Protein AF-A0A7C2M0R4-F1 (afdb_monomer_lite)

Radius of gyration: 17.93 Å; chains: 1; bounding box: 37×14×55 Å

Foldseek 3Di:
DPVVLVVLLVVLLVVLCVVCVVCVVVDDPVRNVVSNVVSNVVSVVSVVVVVCCQPPVVHDDVNHRDDPDPDDPPDDDD

Secondary structure (DSSP, 8-state):
--HHHHHHHHHHHHHHHHHHHHTTTTS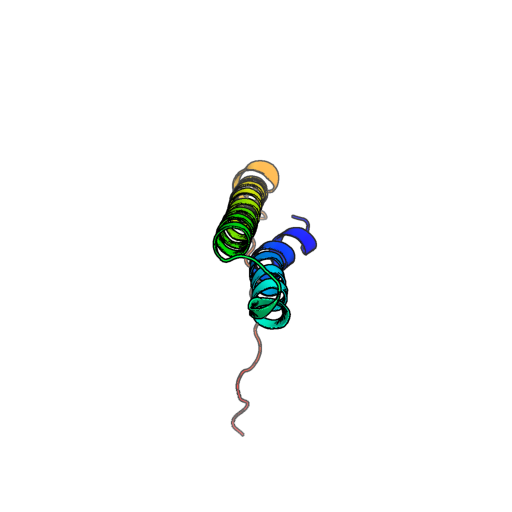-HHHHHHHHHHHHHHHHHHHHHHHHIIIIII--BTTB--------------

Sequence (78 aa):
MNLINLLLIPAIPLTVFLILGIFSHKIKPAVSGVVGVAGLATSTLLSYYTAWQYFFVQGKLDGVYQTFVEKITWMRFT

Structure (mmCIF, N/CA/C/O backbone):
data_AF-A0A7C2M0R4-F1
#
_entry.id   AF-A0A7C2M0R4-F1
#
loop_
_atom_site.group_PDB
_atom_site.id
_atom_site.type_symbol
_atom_site.label_atom_id
_atom_site.label_alt_id
_atom_site.label_comp_id
_atom_site.label_asym_id
_atom_site.label_entity_id
_atom_site.label_seq_id
_atom_site.pdbx_PDB_ins_code
_atom_site.Cartn_x
_atom_site.Cartn_y
_atom_site.Cartn_z
_atom_site.occupancy
_atom_site.B_iso_or_equiv
_atom_site.auth_seq_id
_atom_site.auth_comp_id
_atom_site.auth_asym_id
_atom_site.auth_atom_id
_atom_site.pdbx_PDB_model_num
ATOM 1 N N . MET A 1 1 ? -13.375 -5.838 9.424 1.00 68.50 1 MET A N 1
ATOM 2 C CA . MET A 1 1 ? -12.512 -5.606 8.247 1.00 68.50 1 MET A CA 1
ATOM 3 C C . MET A 1 1 ? -11.747 -6.875 7.934 1.00 68.50 1 MET A C 1
ATOM 5 O O . MET A 1 1 ? -11.361 -7.556 8.874 1.00 68.50 1 MET A O 1
ATOM 9 N N . ASN A 1 2 ? -11.511 -7.195 6.661 1.00 79.00 2 ASN A N 1
ATOM 10 C CA . ASN A 1 2 ? -10.647 -8.324 6.318 1.00 79.00 2 ASN A CA 1
ATOM 11 C C . ASN A 1 2 ? -9.175 -7.881 6.384 1.00 79.00 2 ASN A C 1
ATOM 13 O O . ASN A 1 2 ? -8.791 -6.951 5.673 1.00 79.00 2 ASN A O 1
ATOM 17 N N . LEU A 1 3 ? -8.372 -8.523 7.239 1.00 83.25 3 LEU A N 1
ATOM 18 C CA . LEU A 1 3 ? -6.960 -8.176 7.456 1.00 83.25 3 LEU A CA 1
ATOM 19 C C . LEU A 1 3 ? -6.139 -8.281 6.163 1.00 83.25 3 LEU A C 1
ATOM 21 O O . LEU A 1 3 ? -5.208 -7.507 5.951 1.00 83.25 3 LEU A O 1
ATOM 25 N N . ILE A 1 4 ? -6.542 -9.181 5.261 1.00 87.56 4 ILE A N 1
ATOM 26 C CA . ILE A 1 4 ? -5.894 -9.367 3.962 1.00 87.56 4 ILE A CA 1
ATOM 27 C C . ILE A 1 4 ? -5.877 -8.066 3.140 1.00 87.56 4 ILE A C 1
ATOM 29 O O . ILE A 1 4 ? -4.868 -7.744 2.522 1.00 87.56 4 ILE A O 1
ATOM 33 N N . ASN A 1 5 ? -6.950 -7.264 3.190 1.00 87.50 5 ASN A N 1
ATOM 34 C CA . ASN A 1 5 ? -7.056 -6.025 2.416 1.00 87.50 5 ASN A CA 1
ATOM 35 C C . ASN A 1 5 ? -6.081 -4.964 2.929 1.00 87.50 5 ASN A C 1
ATOM 37 O O . ASN A 1 5 ? -5.495 -4.239 2.134 1.00 87.50 5 ASN A O 1
ATOM 41 N N . LEU A 1 6 ? -5.878 -4.904 4.249 1.00 89.25 6 LEU A N 1
ATOM 42 C CA . LEU A 1 6 ? -4.930 -3.980 4.866 1.00 89.25 6 LEU A CA 1
ATOM 43 C C . LEU A 1 6 ? -3.488 -4.320 4.469 1.00 89.25 6 LEU A C 1
ATOM 45 O O . LEU A 1 6 ? -2.715 -3.422 4.151 1.00 89.25 6 LEU A O 1
ATOM 49 N N . LEU A 1 7 ? -3.143 -5.610 4.437 1.00 92.75 7 LEU A N 1
ATOM 50 C CA . LEU A 1 7 ? -1.816 -6.082 4.026 1.00 92.75 7 LEU A CA 1
ATOM 51 C C . LEU A 1 7 ? -1.558 -5.886 2.526 1.00 92.75 7 LEU A C 1
ATOM 53 O O . LEU A 1 7 ? -0.423 -5.634 2.123 1.00 92.75 7 LEU A O 1
ATOM 57 N N . LEU A 1 8 ? -2.601 -5.963 1.696 1.00 93.69 8 LEU A N 1
ATOM 58 C CA . LEU A 1 8 ? -2.492 -5.753 0.252 1.00 93.69 8 LEU A CA 1
ATOM 59 C C . LEU A 1 8 ? -2.138 -4.304 -0.120 1.00 93.69 8 LEU A C 1
ATOM 61 O O . LEU A 1 8 ? -1.454 -4.102 -1.121 1.00 93.69 8 LEU A O 1
ATOM 65 N N . ILE A 1 9 ? -2.533 -3.309 0.684 1.00 95.06 9 ILE A N 1
ATOM 66 C CA . ILE A 1 9 ? -2.242 -1.886 0.423 1.00 95.06 9 ILE A CA 1
ATOM 67 C C . ILE A 1 9 ? -0.737 -1.635 0.212 1.00 95.06 9 ILE A C 1
ATOM 69 O O . ILE A 1 9 ? -0.397 -1.090 -0.839 1.00 95.06 9 ILE A O 1
ATOM 73 N N . PRO A 1 10 ? 0.175 -2.024 1.130 1.00 95.38 10 PRO A N 1
ATOM 74 C CA . PRO A 1 10 ? 1.618 -1.895 0.915 1.00 95.38 10 PRO A CA 1
ATOM 75 C C . PRO A 1 10 ? 2.207 -3.014 0.047 1.00 95.38 10 PRO A C 1
ATOM 77 O O . PRO A 1 10 ? 3.206 -2.786 -0.638 1.00 95.38 10 PRO A O 1
ATOM 80 N N . ALA A 1 11 ? 1.607 -4.210 0.041 1.00 96.62 11 ALA A N 1
ATOM 81 C CA . ALA A 1 11 ? 2.127 -5.323 -0.748 1.00 96.62 11 ALA A CA 1
ATOM 82 C C . ALA A 1 11 ? 2.035 -5.054 -2.257 1.00 96.62 11 ALA A C 1
ATOM 84 O O . ALA A 1 11 ? 2.979 -5.366 -2.974 1.00 96.62 11 ALA A O 1
ATOM 85 N N . ILE A 1 12 ? 0.956 -4.426 -2.743 1.00 96.88 12 ILE A N 1
ATOM 86 C CA . ILE A 1 12 ? 0.781 -4.126 -4.173 1.00 96.88 12 ILE A CA 1
ATOM 87 C C . ILE A 1 12 ? 1.908 -3.214 -4.707 1.00 96.88 12 ILE A C 1
ATOM 89 O O . ILE A 1 12 ? 2.590 -3.628 -5.648 1.00 96.88 12 ILE A O 1
ATOM 93 N N . PRO A 1 13 ? 2.184 -2.023 -4.126 1.00 96.38 13 PRO A N 1
ATOM 94 C CA . PRO A 1 13 ? 3.309 -1.187 -4.537 1.00 96.38 13 PRO A CA 1
ATOM 95 C C . PRO A 1 13 ? 4.653 -1.907 -4.437 1.00 96.38 13 PRO A C 1
ATOM 97 O O . PRO A 1 13 ? 5.482 -1.755 -5.330 1.00 96.38 13 PRO A O 1
ATOM 100 N N . LEU A 1 14 ? 4.863 -2.719 -3.395 1.00 97.38 14 LEU A N 1
ATOM 101 C CA . LEU A 1 14 ? 6.093 -3.491 -3.229 1.00 97.38 14 LEU A CA 1
ATOM 102 C C . LEU A 1 14 ? 6.272 -4.521 -4.353 1.00 97.38 14 LEU A C 1
ATOM 104 O O . LEU A 1 14 ? 7.352 -4.624 -4.930 1.00 97.38 14 LEU A O 1
ATOM 108 N N . THR A 1 15 ? 5.223 -5.264 -4.703 1.00 96.81 15 THR A N 1
ATOM 109 C CA . THR A 1 15 ? 5.258 -6.230 -5.807 1.00 96.81 15 THR A CA 1
ATOM 110 C C . THR A 1 15 ? 5.489 -5.532 -7.144 1.00 96.81 15 THR A C 1
ATOM 112 O O . THR A 1 15 ? 6.321 -5.983 -7.929 1.00 96.81 15 THR A O 1
ATOM 115 N N . VAL A 1 16 ? 4.813 -4.409 -7.394 1.00 96.44 16 VAL A N 1
ATOM 116 C CA . VAL A 1 16 ? 5.008 -3.605 -8.611 1.00 96.44 16 VAL A CA 1
ATOM 117 C C . VAL A 1 16 ? 6.442 -3.083 -8.689 1.00 96.44 16 VAL A C 1
ATOM 119 O O . VAL A 1 16 ? 7.078 -3.201 -9.735 1.00 96.44 16 VAL A O 1
ATOM 122 N N . PHE A 1 17 ? 6.985 -2.592 -7.575 1.00 95.75 17 PHE A N 1
ATOM 123 C CA . PHE A 1 17 ? 8.380 -2.180 -7.468 1.00 95.75 17 PHE A CA 1
ATOM 124 C C . PHE A 1 17 ? 9.346 -3.332 -7.767 1.00 95.75 17 PHE A C 1
ATOM 126 O O . PHE A 1 17 ? 10.263 -3.155 -8.564 1.00 95.75 17 PHE A O 1
ATOM 133 N N . LEU A 1 18 ? 9.137 -4.519 -7.188 1.00 96.56 18 LEU A N 1
ATOM 134 C CA . LEU A 1 18 ? 9.996 -5.682 -7.427 1.00 96.56 18 LEU A CA 1
ATOM 135 C C . LEU A 1 18 ? 9.962 -6.120 -8.893 1.00 96.56 18 LEU A C 1
ATOM 137 O O . LEU A 1 18 ? 11.014 -6.341 -9.488 1.00 96.56 18 LEU A O 1
ATOM 141 N N . ILE A 1 19 ? 8.775 -6.201 -9.499 1.00 94.88 19 ILE A N 1
ATOM 142 C CA . ILE A 1 19 ? 8.629 -6.587 -10.908 1.00 94.88 19 ILE A CA 1
ATOM 143 C C . ILE A 1 19 ? 9.329 -5.565 -11.810 1.00 94.88 19 ILE A C 1
ATOM 145 O O . ILE A 1 19 ? 10.160 -5.935 -12.639 1.00 94.88 19 ILE A O 1
ATOM 149 N N . LEU A 1 20 ? 9.036 -4.275 -11.644 1.00 95.31 20 LEU A N 1
ATOM 150 C CA . LEU A 1 20 ? 9.626 -3.234 -12.486 1.00 95.31 20 LEU A CA 1
ATOM 151 C C . LEU A 1 20 ? 11.131 -3.070 -12.240 1.00 95.31 20 LEU A C 1
ATOM 153 O O . LEU A 1 20 ? 11.874 -2.829 -13.188 1.00 95.31 20 LEU A O 1
ATOM 157 N N . GLY A 1 21 ? 11.590 -3.243 -11.001 1.00 92.94 21 GLY A N 1
ATOM 158 C CA . GLY A 1 21 ? 13.001 -3.170 -10.627 1.00 92.94 21 GLY A CA 1
ATOM 159 C C . GLY A 1 21 ? 13.820 -4.312 -11.227 1.00 92.94 21 GLY A C 1
ATOM 160 O O . GLY A 1 21 ? 14.825 -4.063 -11.896 1.00 92.94 21 GLY A O 1
ATOM 161 N N . ILE A 1 22 ? 13.360 -5.558 -11.060 1.00 95.75 22 ILE A N 1
ATOM 162 C CA . ILE A 1 22 ? 14.057 -6.760 -11.548 1.00 95.75 22 ILE A CA 1
ATOM 163 C C . ILE A 1 22 ? 14.041 -6.823 -13.084 1.00 95.75 22 ILE A C 1
ATOM 165 O O . ILE A 1 22 ? 15.053 -7.145 -13.712 1.00 95.75 22 ILE A O 1
ATOM 169 N N . PHE A 1 23 ? 12.915 -6.487 -13.717 1.00 93.62 23 PHE A N 1
ATOM 170 C CA . PHE A 1 23 ? 12.746 -6.582 -15.173 1.00 93.62 23 PHE A CA 1
ATOM 171 C C . PHE A 1 23 ? 12.960 -5.257 -15.917 1.00 93.62 23 PHE A C 1
ATOM 173 O O . PHE A 1 23 ? 12.627 -5.157 -17.099 1.00 93.62 23 PHE A O 1
ATOM 180 N N . SER A 1 24 ? 13.560 -4.260 -15.267 1.00 88.00 24 SER A N 1
ATOM 181 C CA . SER A 1 24 ? 13.778 -2.905 -15.801 1.00 88.00 24 SER A CA 1
ATOM 182 C C . SER A 1 24 ? 14.403 -2.869 -17.203 1.00 88.00 24 SER A C 1
ATOM 184 O O . SER A 1 24 ? 13.989 -2.077 -18.041 1.00 88.00 24 SER A O 1
ATOM 186 N N . HIS A 1 25 ? 15.338 -3.774 -17.500 1.00 89.94 25 HIS A N 1
ATOM 187 C CA . HIS A 1 25 ? 16.005 -3.872 -18.805 1.00 89.94 25 HIS A CA 1
ATOM 188 C C . HIS A 1 25 ? 15.131 -4.448 -19.937 1.00 89.94 25 HIS A C 1
ATOM 190 O O . HIS A 1 25 ? 15.446 -4.252 -21.109 1.00 89.94 25 HIS A O 1
ATOM 196 N N . LYS A 1 26 ? 14.051 -5.176 -19.615 1.00 91.69 26 LYS A N 1
ATOM 197 C CA . LYS A 1 26 ? 13.163 -5.822 -20.605 1.00 91.69 26 LYS A CA 1
ATOM 198 C C . LYS A 1 26 ? 11.913 -5.001 -20.915 1.00 91.69 26 LYS A C 1
ATOM 200 O O . LYS A 1 26 ? 11.247 -5.255 -21.917 1.00 91.69 26 LYS A O 1
ATOM 205 N N . ILE A 1 27 ? 11.566 -4.052 -20.049 1.00 90.94 27 ILE A N 1
ATOM 206 C CA . ILE A 1 27 ? 10.307 -3.309 -20.111 1.00 90.94 27 ILE A CA 1
ATOM 207 C C . ILE A 1 27 ? 10.572 -1.916 -20.680 1.00 90.94 27 ILE A C 1
ATOM 209 O O . ILE A 1 27 ? 11.443 -1.187 -20.216 1.00 90.94 27 ILE A O 1
ATOM 213 N N . LYS A 1 28 ? 9.784 -1.513 -21.682 1.00 93.81 28 LYS A N 1
ATOM 214 C CA . LYS A 1 28 ? 9.858 -0.152 -22.232 1.00 93.81 28 LYS A CA 1
ATOM 215 C C . LYS A 1 28 ? 9.514 0.880 -21.142 1.00 93.81 28 LYS A C 1
ATOM 217 O O . LYS A 1 28 ? 8.537 0.664 -20.420 1.00 93.81 28 LYS A O 1
ATOM 222 N N . PRO A 1 29 ? 10.200 2.038 -21.079 1.00 90.06 29 PRO A N 1
ATOM 223 C CA . PRO A 1 29 ? 9.964 3.046 -20.040 1.00 90.06 29 PRO A CA 1
ATOM 224 C C . PRO A 1 29 ? 8.497 3.477 -19.900 1.00 90.06 29 PRO A C 1
ATOM 226 O O . PRO A 1 29 ? 7.977 3.547 -18.792 1.00 90.06 29 PRO A O 1
ATOM 229 N N . ALA A 1 30 ? 7.797 3.679 -21.022 1.00 93.19 30 ALA A N 1
ATOM 230 C CA . ALA A 1 30 ? 6.381 4.053 -21.018 1.00 93.19 30 ALA A CA 1
ATOM 231 C C . ALA A 1 30 ? 5.479 2.984 -20.370 1.00 93.19 30 ALA A C 1
ATOM 233 O O . ALA A 1 30 ? 4.561 3.317 -19.626 1.00 93.19 30 ALA A O 1
ATOM 234 N N . VAL A 1 31 ? 5.763 1.698 -20.608 1.00 93.75 31 VAL A N 1
ATOM 235 C CA . VAL A 1 31 ? 4.999 0.585 -20.021 1.00 93.75 31 VAL A CA 1
ATOM 236 C C . VAL A 1 31 ? 5.270 0.497 -18.521 1.00 93.75 31 VAL A C 1
ATOM 238 O O . VAL A 1 31 ? 4.333 0.351 -17.743 1.00 93.75 31 VAL A O 1
ATOM 241 N N . SER A 1 32 ? 6.530 0.658 -18.109 1.00 93.81 32 SER A N 1
ATOM 242 C CA . SER A 1 32 ? 6.914 0.693 -16.693 1.00 93.81 32 SER A CA 1
ATOM 243 C C . SER A 1 32 ? 6.183 1.807 -15.934 1.00 93.81 32 SER A C 1
ATOM 245 O O . SER A 1 32 ? 5.607 1.562 -14.875 1.00 93.81 32 SER A O 1
ATOM 247 N N . GLY A 1 33 ? 6.106 3.007 -16.524 1.00 93.50 33 GLY A N 1
ATOM 248 C CA . GLY A 1 33 ? 5.368 4.134 -15.950 1.00 93.50 33 GLY A CA 1
ATOM 249 C C . GLY A 1 33 ? 3.879 3.837 -15.753 1.00 93.50 33 GLY A C 1
ATOM 250 O O . GLY A 1 33 ? 3.355 4.037 -14.659 1.00 93.50 33 GLY A O 1
ATOM 251 N N . VAL A 1 34 ? 3.205 3.300 -16.775 1.00 96.56 34 VAL A N 1
ATOM 252 C CA . VAL A 1 34 ? 1.775 2.948 -16.688 1.00 96.56 34 VAL A CA 1
ATOM 253 C C . VAL A 1 34 ? 1.528 1.865 -15.636 1.00 96.56 34 VAL A C 1
ATOM 255 O O . VAL A 1 34 ? 0.589 1.984 -14.852 1.00 96.56 34 VAL A O 1
ATOM 258 N N . VAL A 1 35 ? 2.381 0.838 -15.574 1.00 95.81 35 VAL A N 1
ATOM 259 C CA . VAL A 1 35 ? 2.273 -0.236 -14.572 1.00 95.81 35 VAL A CA 1
ATOM 260 C C . VAL A 1 35 ? 2.481 0.309 -13.157 1.00 95.81 35 VAL A C 1
ATOM 262 O O . VAL A 1 35 ? 1.723 -0.042 -12.255 1.00 95.81 35 VAL A O 1
ATOM 265 N N . GLY A 1 36 ? 3.451 1.205 -12.964 1.00 95.81 36 GLY A N 1
ATOM 266 C CA . GLY A 1 36 ? 3.684 1.877 -11.684 1.00 95.81 36 GLY A CA 1
ATOM 267 C C . GLY A 1 36 ? 2.474 2.691 -11.224 1.00 95.81 36 GLY A C 1
ATOM 268 O O . GLY A 1 36 ? 2.006 2.529 -10.096 1.00 95.81 36 GLY A O 1
ATOM 269 N N . VAL A 1 37 ? 1.917 3.516 -12.116 1.00 97.31 37 VAL A N 1
ATOM 270 C CA . VAL A 1 37 ? 0.725 4.330 -11.830 1.00 97.31 37 VAL A CA 1
ATOM 271 C C . VAL A 1 37 ? -0.492 3.451 -11.545 1.00 97.31 37 VAL A C 1
ATOM 273 O O . VAL A 1 37 ? -1.198 3.703 -10.573 1.00 97.31 37 VAL A O 1
ATOM 276 N N . ALA A 1 38 ? -0.722 2.395 -12.329 1.00 97.31 38 ALA A N 1
ATOM 277 C CA . ALA A 1 38 ? -1.815 1.454 -12.089 1.00 97.31 38 ALA A CA 1
ATOM 278 C C . ALA A 1 38 ? -1.662 0.730 -10.737 1.00 97.31 38 ALA A C 1
ATOM 280 O O . ALA A 1 38 ? -2.632 0.583 -9.989 1.00 97.31 38 ALA A O 1
ATOM 281 N N . GLY A 1 39 ? -0.438 0.334 -10.380 1.00 97.06 39 GLY A N 1
ATOM 282 C CA . GLY A 1 39 ? -0.115 -0.253 -9.080 1.00 97.06 39 GLY A CA 1
ATOM 283 C C . GLY A 1 39 ? -0.435 0.671 -7.905 1.00 97.06 39 GLY A C 1
ATOM 284 O O . GLY A 1 39 ? -1.069 0.262 -6.934 1.00 97.06 39 GLY A O 1
ATOM 285 N N . LEU A 1 40 ? -0.055 1.944 -8.005 1.00 97.56 40 LEU A N 1
ATOM 286 C CA . LEU A 1 40 ? -0.378 2.931 -6.974 1.00 97.56 40 LEU A CA 1
ATOM 287 C C . LEU A 1 40 ? -1.878 3.245 -6.933 1.00 97.56 40 LEU A C 1
ATOM 289 O O . LEU A 1 40 ? -2.462 3.248 -5.854 1.00 97.56 40 LEU A O 1
ATOM 293 N N . ALA A 1 41 ? -2.524 3.422 -8.087 1.00 98.12 41 ALA A N 1
ATOM 294 C CA . ALA A 1 41 ? -3.955 3.709 -8.169 1.00 98.12 41 ALA A CA 1
ATOM 295 C C . ALA A 1 41 ? -4.810 2.588 -7.556 1.00 98.12 41 ALA A C 1
ATOM 297 O O . ALA A 1 41 ? -5.756 2.862 -6.817 1.00 98.12 41 ALA A O 1
ATOM 298 N N . THR A 1 42 ? -4.460 1.323 -7.804 1.00 97.25 42 THR A N 1
ATOM 299 C CA . THR A 1 42 ? -5.144 0.178 -7.180 1.00 97.25 42 THR A CA 1
ATOM 300 C C . THR A 1 42 ? -4.972 0.171 -5.659 1.00 97.25 42 THR A C 1
ATOM 302 O O . THR A 1 42 ? -5.959 -0.005 -4.944 1.00 97.25 42 THR A O 1
ATOM 305 N N . SER A 1 43 ? -3.768 0.455 -5.147 1.00 97.25 43 SER A N 1
ATOM 306 C CA . SER A 1 43 ? -3.519 0.609 -3.704 1.00 97.25 43 SER A CA 1
ATOM 307 C C . SER A 1 43 ? -4.317 1.774 -3.092 1.00 97.25 43 SER A C 1
ATOM 309 O O . SER A 1 43 ? -4.901 1.634 -2.013 1.00 97.25 43 SER A O 1
ATOM 311 N N . THR A 1 44 ? -4.444 2.899 -3.803 1.00 97.38 44 THR A N 1
ATOM 312 C CA . THR A 1 44 ? -5.275 4.041 -3.391 1.00 97.38 44 THR A CA 1
ATOM 313 C C . THR A 1 44 ? -6.757 3.672 -3.303 1.00 97.38 44 THR A C 1
ATOM 315 O O . THR A 1 44 ? -7.392 3.935 -2.281 1.00 97.38 44 THR A O 1
ATOM 318 N N . LEU A 1 45 ? -7.315 3.025 -4.332 1.00 97.25 45 LEU A N 1
ATOM 319 C CA . LEU A 1 45 ? -8.713 2.578 -4.325 1.00 97.25 45 LEU A CA 1
ATOM 320 C C . LEU A 1 45 ? -8.985 1.591 -3.184 1.00 97.25 45 LEU A C 1
ATOM 322 O O . LEU A 1 45 ? -9.989 1.717 -2.480 1.00 97.25 45 LEU A O 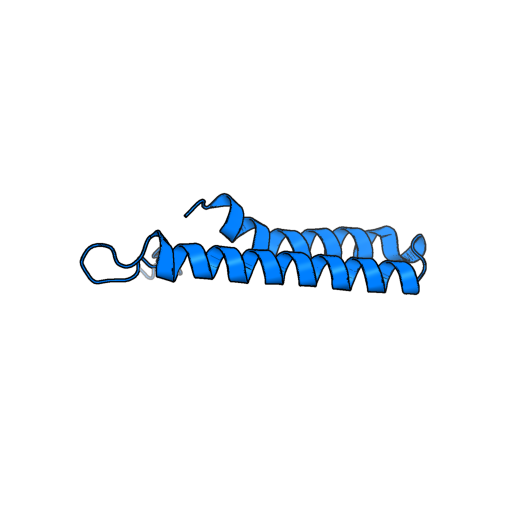1
ATOM 326 N N . LEU A 1 46 ? -8.065 0.650 -2.957 1.00 95.50 46 LEU A N 1
ATOM 327 C CA . LEU A 1 46 ? -8.166 -0.316 -1.866 1.00 95.50 46 LEU A CA 1
ATOM 328 C C . LEU A 1 46 ? -8.104 0.373 -0.494 1.00 95.50 46 LEU A C 1
ATOM 330 O O . LEU A 1 46 ? -8.840 -0.008 0.419 1.00 95.50 46 LEU A O 1
ATOM 334 N N . SER A 1 47 ? -7.277 1.414 -0.360 1.00 95.31 47 SER A N 1
ATOM 335 C CA . SER A 1 47 ? -7.171 2.226 0.857 1.00 95.31 47 SER A CA 1
ATOM 336 C C . SER A 1 47 ? -8.469 2.975 1.152 1.00 95.31 47 SER A C 1
ATOM 338 O O . SER A 1 47 ? -8.964 2.902 2.276 1.00 95.31 47 SER A O 1
ATOM 340 N N . TYR A 1 48 ? -9.074 3.622 0.150 1.00 95.88 48 TYR A N 1
ATOM 341 C CA . TYR A 1 48 ? -10.371 4.287 0.315 1.00 95.88 48 TYR A CA 1
ATOM 342 C C . TYR A 1 48 ? -11.480 3.304 0.676 1.00 95.88 48 TYR A C 1
ATOM 344 O O . TYR A 1 48 ? -12.248 3.560 1.603 1.00 95.88 48 TYR A O 1
ATOM 352 N N . TYR A 1 49 ? -11.539 2.157 -0.003 1.00 93.88 49 TYR A N 1
ATOM 353 C CA . TYR A 1 49 ? -12.509 1.114 0.314 1.00 93.88 49 TYR A CA 1
ATOM 354 C C . TYR A 1 49 ? -12.340 0.596 1.748 1.00 93.88 49 TYR A C 1
ATOM 356 O O . TYR A 1 49 ? -13.312 0.459 2.491 1.00 93.88 49 TYR A O 1
ATOM 364 N N . THR A 1 50 ? -11.099 0.347 2.166 1.00 92.25 50 THR A N 1
ATOM 365 C CA . THR A 1 50 ? -10.794 -0.152 3.512 1.00 92.25 50 THR A CA 1
ATOM 366 C C . THR A 1 50 ? -11.126 0.892 4.580 1.00 92.25 50 THR A C 1
ATOM 368 O O . THR A 1 50 ? -11.744 0.552 5.587 1.00 92.25 50 THR A O 1
ATOM 371 N N . ALA A 1 51 ? -10.815 2.168 4.340 1.00 90.88 51 ALA A N 1
ATOM 372 C CA . ALA A 1 51 ? -11.195 3.267 5.225 1.00 90.88 51 ALA A CA 1
ATOM 373 C C . ALA A 1 51 ? -12.720 3.415 5.330 1.00 90.88 51 ALA A C 1
ATOM 375 O O . ALA A 1 51 ? -13.249 3.560 6.431 1.00 90.88 51 ALA A O 1
ATOM 376 N N . TRP A 1 52 ? -13.442 3.315 4.210 1.00 91.69 52 TRP A N 1
ATOM 377 C CA . TRP A 1 52 ? -14.904 3.333 4.215 1.00 91.69 52 TRP A CA 1
ATOM 378 C C . TRP A 1 52 ? -15.476 2.206 5.082 1.00 91.69 52 TRP A C 1
ATOM 380 O O . TRP A 1 52 ? -16.331 2.433 5.938 1.00 91.69 52 TRP A O 1
ATOM 390 N N . GLN A 1 53 ? -14.957 0.991 4.907 1.00 89.94 53 GLN A N 1
ATOM 391 C CA . GLN A 1 53 ? -15.349 -0.173 5.698 1.00 89.94 53 GLN A CA 1
ATOM 392 C C . GLN A 1 53 ? -15.065 0.016 7.196 1.00 89.94 53 GLN A C 1
ATOM 394 O O . GLN A 1 53 ? -15.888 -0.378 8.024 1.00 89.94 53 GLN A O 1
ATOM 399 N N . TYR A 1 54 ? -13.933 0.630 7.542 1.00 88.38 54 TYR A N 1
ATOM 400 C CA . TYR A 1 54 ? -13.556 0.932 8.921 1.00 88.38 54 TYR A CA 1
ATOM 401 C C . TYR A 1 54 ? -14.505 1.946 9.571 1.00 88.38 54 TYR A C 1
ATOM 403 O O . TYR A 1 54 ? -15.096 1.667 10.612 1.00 88.38 54 TYR A O 1
ATOM 411 N N . PHE A 1 55 ? -14.686 3.110 8.941 1.00 89.19 55 PHE A N 1
ATOM 412 C CA . PHE A 1 55 ? -15.420 4.222 9.545 1.00 89.19 55 PHE A CA 1
ATOM 413 C C . PHE A 1 55 ? -16.940 4.064 9.474 1.00 89.19 55 PHE A C 1
ATOM 415 O O . PHE A 1 55 ? -17.621 4.410 10.436 1.00 89.19 55 PHE A O 1
ATOM 422 N N . PHE A 1 56 ? -17.476 3.548 8.363 1.00 88.12 56 PHE A N 1
ATOM 423 C CA . PHE A 1 56 ? -18.918 3.595 8.089 1.00 88.12 56 PHE A CA 1
ATOM 424 C C . PHE A 1 56 ? -19.625 2.243 8.197 1.00 88.12 56 PHE A C 1
ATOM 426 O O . PHE A 1 56 ? -20.811 2.221 8.509 1.00 88.12 56 PHE A O 1
ATOM 433 N N . VAL A 1 57 ? -18.933 1.125 7.946 1.00 86.56 57 VAL A N 1
ATOM 434 C CA . VAL A 1 57 ? -19.563 -0.211 7.986 1.00 86.56 57 VAL A CA 1
ATOM 435 C C . VAL A 1 57 ? -19.365 -0.891 9.336 1.00 86.56 57 VAL A C 1
ATOM 437 O O . VAL A 1 57 ? -20.326 -1.371 9.925 1.00 86.56 57 VAL A O 1
ATOM 440 N N . GLN A 1 58 ? -18.129 -0.950 9.832 1.00 84.19 58 GLN A N 1
ATOM 441 C CA . GLN A 1 58 ? -17.845 -1.521 11.156 1.00 84.19 58 GLN A CA 1
ATOM 442 C C . GLN A 1 58 ? -18.096 -0.510 12.270 1.00 84.19 58 GLN A C 1
ATOM 444 O O . GLN A 1 58 ? -18.581 -0.881 13.336 1.00 84.19 58 GLN A O 1
ATOM 449 N N . GLY A 1 59 ? -17.801 0.764 12.005 1.00 81.25 59 GLY A N 1
ATOM 450 C CA . GLY A 1 59 ? -18.034 1.840 12.950 1.00 81.25 59 GLY A CA 1
ATOM 451 C C . GLY A 1 59 ? -17.215 1.673 14.229 1.00 81.25 59 GLY A C 1
ATOM 452 O O . GLY A 1 59 ? -16.117 1.114 14.243 1.00 81.25 59 GLY A O 1
ATOM 453 N N . LYS A 1 60 ? -17.755 2.208 15.321 1.00 80.69 60 LYS A N 1
ATOM 454 C CA . LYS A 1 60 ? -17.135 2.140 16.643 1.00 80.69 60 LYS A CA 1
ATOM 455 C C . LYS A 1 60 ? -17.577 0.871 17.361 1.00 80.69 60 LYS A C 1
ATOM 457 O O . LYS A 1 60 ? -18.774 0.618 17.470 1.00 80.69 60 LYS A O 1
ATOM 462 N N . LEU A 1 61 ? -16.619 0.147 17.925 1.00 76.19 61 LEU A N 1
ATOM 463 C CA . LEU A 1 61 ? -16.878 -0.912 18.897 1.00 76.19 61 LEU A CA 1
ATOM 464 C C . LEU A 1 61 ? -16.627 -0.320 20.286 1.00 76.19 61 LEU A C 1
ATOM 466 O O . LEU A 1 61 ? -15.588 0.300 20.507 1.00 76.19 61 LEU A O 1
ATOM 470 N N . ASP A 1 62 ? -17.608 -0.425 21.182 1.00 80.00 62 ASP A N 1
ATOM 471 C CA . ASP A 1 62 ? -17.565 0.165 22.531 1.00 80.00 62 ASP A CA 1
ATOM 472 C C . ASP A 1 62 ? -17.253 1.677 22.546 1.00 80.00 62 ASP A C 1
ATOM 474 O O . ASP A 1 62 ? -16.549 2.198 23.407 1.00 80.00 62 ASP A O 1
ATOM 478 N N . GLY A 1 63 ? -17.765 2.412 21.551 1.00 81.31 63 GLY A N 1
ATOM 479 C CA . GLY A 1 63 ? -17.588 3.866 21.442 1.00 81.31 63 GLY A CA 1
ATOM 480 C C . GLY A 1 63 ? -16.220 4.321 20.914 1.00 81.31 63 GLY A C 1
ATOM 481 O O . GLY A 1 63 ? -16.022 5.526 20.712 1.00 81.31 63 GLY A O 1
ATOM 482 N N . VAL A 1 64 ? -15.312 3.389 20.605 1.00 82.06 64 VAL A N 1
ATOM 483 C CA . VAL A 1 64 ? -13.955 3.666 20.112 1.00 82.06 64 VAL A CA 1
ATOM 484 C C . VAL A 1 64 ? -13.713 2.976 18.764 1.00 82.06 64 VAL A C 1
ATOM 486 O O . VAL A 1 64 ? -14.265 1.921 18.458 1.00 82.06 64 VAL A O 1
ATOM 489 N N . TYR A 1 65 ? -12.896 3.594 17.914 1.00 80.44 65 TYR A N 1
ATOM 490 C CA . TYR A 1 65 ? -12.418 2.958 16.690 1.00 80.44 65 TYR A CA 1
ATOM 491 C C . TYR A 1 65 ? -11.248 2.021 17.022 1.00 80.44 65 TYR A C 1
ATOM 493 O O . TYR A 1 65 ? -10.250 2.463 17.589 1.00 80.44 65 TYR A O 1
ATOM 501 N N . GLN A 1 66 ? -11.386 0.736 16.695 1.00 76.62 66 GLN A N 1
ATOM 502 C CA . GLN A 1 66 ? -10.408 -0.299 17.042 1.00 76.62 66 GLN A CA 1
ATOM 503 C C . GLN A 1 66 ? -9.082 -0.088 16.306 1.00 76.62 66 GLN A C 1
ATOM 505 O O . GLN A 1 66 ? -9.013 -0.215 15.086 1.00 76.62 66 GLN A O 1
ATOM 510 N N . THR A 1 67 ? -8.012 0.192 17.047 1.00 76.19 67 THR A N 1
ATOM 511 C CA . THR A 1 67 ? -6.668 0.356 16.490 1.00 76.19 67 THR A CA 1
ATOM 512 C C . THR A 1 67 ? -5.872 -0.944 16.592 1.00 76.19 67 THR A C 1
ATOM 514 O O . THR A 1 67 ? -5.912 -1.644 17.602 1.00 76.19 67 THR A O 1
ATOM 517 N N . PHE A 1 68 ? -5.099 -1.267 15.553 1.00 69.00 68 PHE A N 1
ATOM 518 C CA . PHE A 1 68 ? -4.132 -2.363 15.613 1.00 69.00 68 PHE A CA 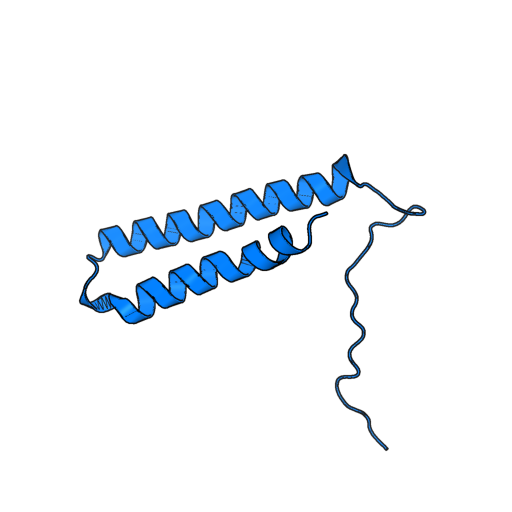1
ATOM 519 C C . PHE A 1 68 ? -2.884 -1.886 16.367 1.00 69.00 68 PHE A C 1
ATOM 521 O O . PHE A 1 68 ? -1.960 -1.340 15.767 1.00 69.00 68 PHE A O 1
ATOM 528 N N . VAL A 1 69 ? -2.877 -2.039 17.694 1.00 68.88 69 VAL A N 1
ATOM 529 C CA . VAL A 1 69 ? -1.710 -1.746 18.542 1.00 68.88 69 VAL A CA 1
ATOM 530 C C . VAL A 1 69 ? -1.117 -3.064 19.029 1.00 68.88 69 VAL A C 1
ATOM 532 O O . VAL A 1 69 ? -1.420 -3.544 20.118 1.00 68.88 69 VAL A O 1
ATOM 535 N N . GLU A 1 70 ? -0.247 -3.645 18.211 1.00 69.62 70 GLU A N 1
ATOM 536 C CA . GLU A 1 70 ? 0.652 -4.721 18.635 1.00 69.62 70 GLU A CA 1
ATOM 537 C C . GLU A 1 70 ? 1.783 -4.087 19.456 1.00 69.62 70 GLU A C 1
ATOM 539 O O . GLU A 1 70 ? 2.697 -3.455 18.918 1.00 69.62 70 GLU A O 1
ATOM 544 N N . LYS A 1 71 ? 1.699 -4.183 20.788 1.00 77.81 71 LYS A N 1
ATOM 545 C CA . LYS A 1 71 ? 2.751 -3.678 21.681 1.00 77.81 71 LYS A CA 1
ATOM 546 C C . LYS A 1 71 ? 3.929 -4.645 21.666 1.00 77.81 71 LYS A C 1
ATOM 548 O O . LYS A 1 71 ? 4.005 -5.557 22.482 1.00 77.81 71 LYS A O 1
ATOM 553 N N . ILE A 1 72 ? 4.864 -4.416 20.752 1.00 83.50 72 ILE A N 1
ATOM 554 C CA . ILE A 1 72 ? 6.133 -5.142 20.720 1.00 83.50 72 ILE A CA 1
ATOM 555 C C . ILE A 1 72 ? 7.114 -4.435 21.656 1.00 83.50 72 ILE A C 1
ATOM 557 O O . ILE A 1 72 ? 7.402 -3.247 21.498 1.00 83.50 72 ILE A O 1
ATOM 561 N N . THR A 1 73 ? 7.644 -5.159 22.643 1.00 84.06 73 THR A N 1
ATOM 562 C CA . THR A 1 73 ? 8.752 -4.663 23.466 1.00 84.06 73 THR A CA 1
ATOM 563 C C . THR A 1 73 ? 9.996 -4.550 22.587 1.00 84.06 73 THR A C 1
ATOM 565 O O . THR A 1 73 ? 10.604 -5.556 22.240 1.00 84.06 73 THR A O 1
ATOM 568 N N . TRP A 1 74 ? 10.354 -3.321 22.207 1.00 81.56 74 TRP A N 1
ATOM 569 C CA . TRP A 1 74 ? 11.458 -3.050 21.277 1.00 81.56 74 TRP A CA 1
ATOM 570 C C . TRP A 1 74 ? 12.824 -3.473 21.829 1.00 81.56 74 TRP A C 1
ATOM 572 O O . T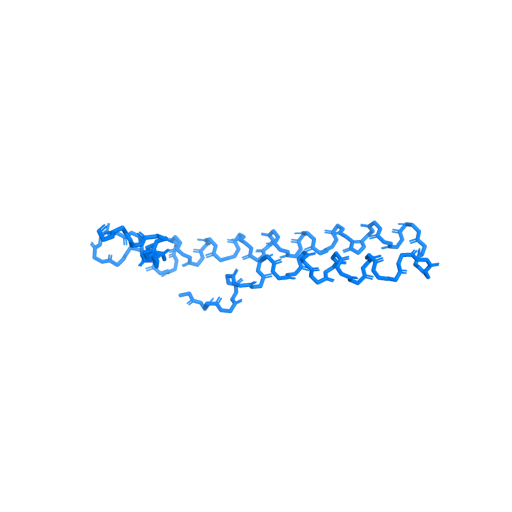RP A 1 74 ? 13.627 -4.062 21.115 1.00 81.56 74 TRP A O 1
ATOM 582 N N . MET A 1 75 ? 13.077 -3.198 23.109 1.00 82.56 75 MET A N 1
ATOM 583 C CA . MET A 1 75 ? 14.273 -3.619 23.838 1.00 82.56 75 MET A CA 1
ATOM 584 C C . MET A 1 75 ? 13.912 -3.845 25.306 1.00 82.56 75 MET A C 1
ATOM 586 O O . MET A 1 75 ? 13.192 -3.045 25.904 1.00 82.56 75 MET A O 1
ATOM 590 N N . ARG A 1 76 ? 14.416 -4.935 25.888 1.00 83.56 76 ARG A N 1
ATOM 591 C CA . ARG A 1 76 ? 14.319 -5.219 27.322 1.00 83.56 76 ARG A CA 1
ATOM 592 C C . ARG A 1 76 ? 15.660 -4.879 27.963 1.00 83.56 76 ARG A C 1
ATOM 594 O O . ARG A 1 76 ? 16.629 -5.601 27.759 1.00 83.56 76 ARG A O 1
ATOM 601 N N . PHE A 1 77 ? 15.698 -3.792 28.725 1.00 83.12 77 PHE A N 1
ATOM 602 C CA . PHE A 1 77 ? 16.847 -3.461 29.563 1.00 83.12 77 PHE A CA 1
ATOM 603 C C . PHE A 1 77 ? 16.689 -4.188 30.903 1.00 83.12 77 PHE A C 1
ATOM 605 O O . PHE A 1 77 ? 15.652 -4.061 31.554 1.00 83.12 77 PHE A O 1
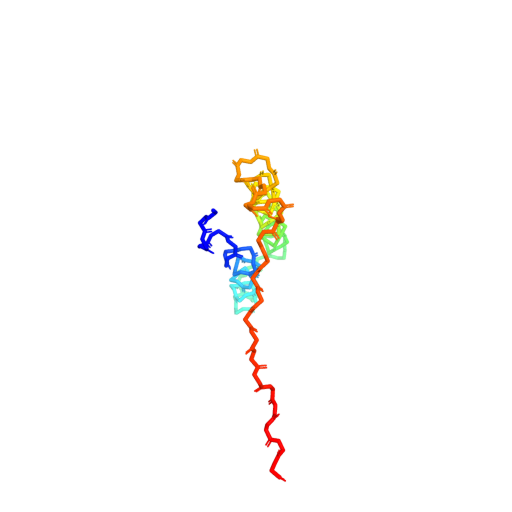ATOM 612 N N . THR A 1 78 ? 17.670 -5.021 31.242 1.00 77.12 78 THR A N 1
ATOM 613 C CA . THR A 1 78 ? 17.849 -5.618 32.576 1.00 77.12 78 THR A CA 1
ATOM 614 C C . THR A 1 78 ? 18.676 -4.710 33.457 1.00 77.12 78 THR A C 1
ATOM 616 O O . THR A 1 78 ? 19.650 -4.144 32.912 1.00 77.12 78 THR A O 1
#

Organism: NCBI:txid390640
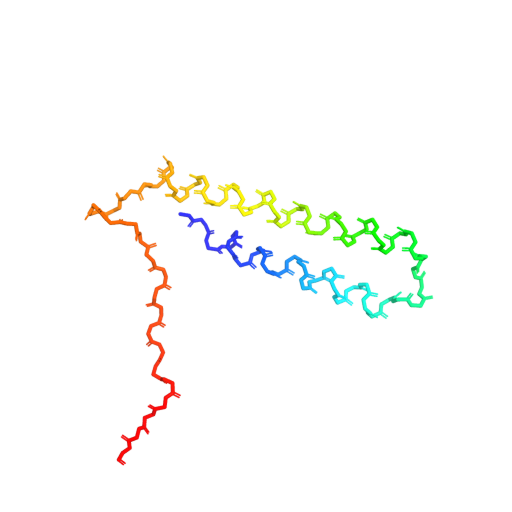
pLDDT: mean 89.2, std 7.95, range [68.5, 98.12]